Protein AF-A0A4Y7IAQ0-F1 (afdb_monomer_lite)

Structure (mmCIF, N/CA/C/O backbone):
data_AF-A0A4Y7IAQ0-F1
#
_entry.id   AF-A0A4Y7IAQ0-F1
#
loop_
_atom_site.group_PDB
_atom_site.id
_atom_site.type_symbol
_atom_site.label_atom_id
_atom_site.label_alt_id
_atom_site.label_comp_id
_atom_site.label_asym_id
_atom_site.label_entity_id
_atom_site.label_seq_id
_atom_site.pdbx_PDB_ins_code
_atom_site.Cartn_x
_atom_site.Cartn_y
_atom_site.Cartn_z
_atom_site.occupancy
_atom_site.B_iso_or_equiv
_atom_site.auth_seq_id
_atom_site.auth_comp_id
_atom_site.auth_asym_id
_atom_site.auth_a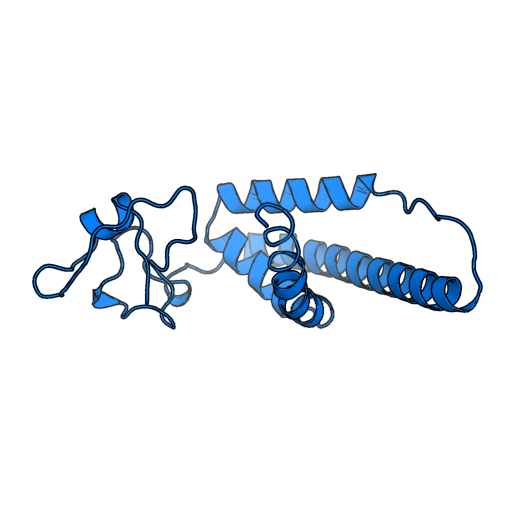tom_id
_atom_site.pdbx_PDB_model_num
ATOM 1 N N . MET A 1 1 ? -1.839 17.020 10.193 1.00 63.38 1 MET A N 1
ATOM 2 C CA . MET A 1 1 ? -2.757 16.416 11.183 1.00 63.38 1 MET A CA 1
ATOM 3 C C . MET A 1 1 ? -3.257 15.112 10.597 1.00 63.38 1 MET A C 1
ATOM 5 O O . MET A 1 1 ? -3.566 15.136 9.411 1.00 63.38 1 MET A O 1
ATOM 9 N N . PRO A 1 2 ? -3.317 14.028 11.380 1.00 79.81 2 PRO A N 1
ATOM 10 C CA . PRO A 1 2 ? -3.818 12.746 10.903 1.00 79.81 2 PRO A CA 1
ATOM 11 C C . PRO A 1 2 ? -5.306 12.838 10.540 1.00 79.81 2 PRO A C 1
ATOM 13 O O . PRO A 1 2 ? -6.080 13.456 11.275 1.00 79.81 2 PRO A O 1
ATOM 16 N N . ASN A 1 3 ? -5.702 12.248 9.418 1.00 89.31 3 ASN A N 1
ATOM 17 C CA . ASN A 1 3 ? -7.052 12.261 8.877 1.00 89.31 3 ASN A CA 1
ATOM 18 C C . ASN A 1 3 ? -7.635 10.844 8.838 1.00 89.31 3 ASN A C 1
ATOM 20 O O . ASN A 1 3 ? -7.032 9.915 8.308 1.00 89.31 3 ASN A O 1
ATOM 24 N N . LEU A 1 4 ? -8.848 10.674 9.358 1.00 90.44 4 LEU A N 1
ATOM 25 C CA . LEU A 1 4 ? -9.562 9.401 9.349 1.00 90.44 4 LEU A CA 1
ATOM 26 C C . LEU A 1 4 ? -10.827 9.536 8.507 1.00 90.44 4 LEU A C 1
ATOM 28 O O . LEU A 1 4 ? -11.619 10.456 8.704 1.00 90.44 4 LEU A O 1
ATOM 32 N N . CYS A 1 5 ? -11.073 8.582 7.605 1.00 92.31 5 CYS A N 1
ATOM 33 C CA . CYS A 1 5 ? -12.369 8.517 6.937 1.00 92.31 5 CYS A CA 1
ATOM 34 C C . CYS A 1 5 ? -13.476 8.202 7.956 1.00 92.31 5 CYS A C 1
ATOM 36 O O . CYS A 1 5 ? -13.226 7.574 8.991 1.00 92.31 5 CYS A O 1
ATOM 38 N N . VAL A 1 6 ? -14.718 8.580 7.639 1.00 91.19 6 VAL A N 1
ATOM 39 C CA . VAL A 1 6 ? -15.880 8.394 8.529 1.00 91.19 6 VAL A CA 1
ATOM 40 C C . VAL A 1 6 ? -15.985 6.952 9.031 1.00 91.19 6 VAL A C 1
ATOM 42 O O . VAL A 1 6 ? -16.187 6.714 10.220 1.00 91.19 6 VAL A O 1
ATOM 45 N N . THR A 1 7 ? -15.775 5.978 8.143 1.00 91.69 7 THR A N 1
ATOM 46 C CA . THR A 1 7 ? -15.826 4.556 8.494 1.00 91.69 7 THR A CA 1
ATOM 47 C C . THR A 1 7 ? -14.730 4.154 9.480 1.00 91.69 7 THR A C 1
ATOM 49 O O . THR A 1 7 ? -14.985 3.329 10.353 1.00 91.69 7 THR A O 1
ATOM 52 N N . CYS A 1 8 ? -13.520 4.708 9.373 1.00 93.12 8 CYS A N 1
ATOM 53 C CA . CYS A 1 8 ? -12.433 4.394 10.302 1.00 93.12 8 CYS A CA 1
ATOM 54 C C . CYS A 1 8 ? -12.656 5.050 11.662 1.00 93.12 8 CYS A C 1
ATOM 56 O O . CYS A 1 8 ? -12.528 4.370 12.674 1.00 93.12 8 CYS A O 1
ATOM 58 N N . PHE A 1 9 ? -13.077 6.317 11.682 1.00 92.12 9 PHE A N 1
ATOM 59 C CA . PHE A 1 9 ? -13.399 7.027 12.919 1.00 92.12 9 PHE A CA 1
ATOM 60 C C . PHE A 1 9 ? -14.519 6.326 13.708 1.00 92.12 9 PHE A C 1
ATOM 62 O O . PHE A 1 9 ? -14.408 6.115 14.908 1.00 92.12 9 PHE A O 1
ATOM 69 N N . GLN A 1 10 ? -15.586 5.879 13.041 1.00 91.12 10 GLN A N 1
ATOM 70 C CA . GLN A 1 10 ? -16.695 5.186 13.715 1.00 91.12 10 GLN A CA 1
ATOM 71 C C . GLN A 1 10 ? -16.319 3.805 14.270 1.00 91.12 10 GLN A C 1
ATOM 73 O O . GLN A 1 10 ? -16.924 3.349 15.238 1.00 91.12 10 GLN A O 1
ATOM 78 N N . ASN A 1 11 ? -15.349 3.128 13.651 1.00 91.88 11 ASN A N 1
ATOM 79 C CA . ASN A 1 11 ? -14.929 1.775 14.028 1.00 91.88 11 ASN A CA 1
ATOM 80 C C . ASN A 1 11 ? -13.645 1.748 14.882 1.00 91.88 11 ASN A C 1
ATOM 8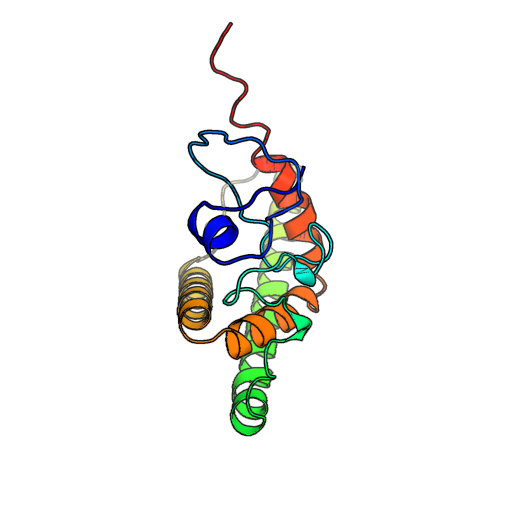2 O O . ASN A 1 11 ? -13.145 0.659 15.179 1.00 91.88 11 ASN A O 1
ATOM 86 N N . GLY A 1 12 ? -13.090 2.913 15.224 1.00 88.44 12 GLY A N 1
ATOM 87 C CA . GLY A 1 12 ? -11.923 3.088 16.089 1.00 88.44 12 GLY A CA 1
ATOM 88 C C . GLY A 1 12 ? -12.297 3.598 17.480 1.00 88.44 12 GLY A C 1
ATOM 89 O O . GLY A 1 12 ? -13.447 3.948 17.753 1.00 88.44 12 GLY A O 1
ATOM 90 N N . ASN A 1 13 ? -11.321 3.626 18.389 1.00 87.12 13 ASN A N 1
ATOM 91 C CA . ASN A 1 13 ? -11.511 4.199 19.720 1.00 87.12 13 ASN A CA 1
ATOM 92 C C . ASN A 1 13 ? -10.998 5.644 19.773 1.00 87.12 13 ASN A C 1
ATOM 94 O O . ASN A 1 13 ? -9.790 5.877 19.766 1.00 87.12 13 ASN A O 1
ATOM 98 N N . HIS A 1 14 ? -11.927 6.601 19.864 1.00 86.88 14 HIS A N 1
ATOM 99 C CA . HIS A 1 14 ? -11.624 8.039 19.888 1.00 86.88 14 HIS A CA 1
ATOM 100 C C . HIS A 1 14 ? -12.442 8.815 20.935 1.00 86.88 14 HIS A C 1
ATOM 102 O O . HIS A 1 14 ? -12.643 10.016 20.788 1.00 86.88 14 HIS A O 1
ATOM 108 N N . LYS A 1 15 ? -12.963 8.142 21.974 1.00 81.81 15 LYS A N 1
ATOM 109 C CA . LYS A 1 15 ? -13.939 8.733 22.914 1.00 81.81 15 LYS A CA 1
ATOM 110 C C . LYS A 1 15 ? -13.417 9.919 23.734 1.00 81.81 15 LYS A C 1
ATOM 112 O O . LYS A 1 15 ? -14.229 10.719 24.178 1.00 81.81 15 LYS A O 1
ATOM 117 N N . ASP A 1 16 ? -12.101 10.054 23.858 1.00 84.00 16 ASP A N 1
ATOM 118 C CA . ASP A 1 16 ? -11.450 11.069 24.696 1.00 84.00 16 ASP A CA 1
ATOM 119 C C . ASP A 1 16 ? -10.436 11.915 23.906 1.00 84.00 16 ASP A C 1
ATOM 121 O O . ASP A 1 16 ? -9.445 12.399 24.450 1.00 84.00 16 ASP A O 1
ATOM 125 N N . HIS A 1 17 ? -10.627 12.019 22.588 1.00 86.06 17 HIS A N 1
ATOM 126 C CA . HIS A 1 17 ? -9.737 12.755 21.693 1.00 86.06 17 HIS A CA 1
ATOM 127 C C . HIS A 1 17 ? -10.468 13.966 21.113 1.00 86.06 17 HIS A C 1
ATOM 129 O O . HIS A 1 17 ? -11.617 13.848 20.688 1.00 86.06 17 HIS A O 1
ATOM 135 N N . ASP A 1 18 ? -9.787 15.108 21.030 1.00 90.06 18 ASP A N 1
ATOM 136 C CA . ASP A 1 18 ? -10.296 16.266 20.298 1.00 90.06 18 ASP A CA 1
ATOM 137 C C . ASP A 1 18 ? -10.265 15.987 18.792 1.00 90.06 18 ASP A C 1
ATOM 139 O O . ASP A 1 18 ? -9.237 15.582 18.239 1.00 90.06 18 ASP A O 1
ATOM 143 N N . TYR A 1 19 ? -11.391 16.211 18.117 1.00 90.19 19 TYR A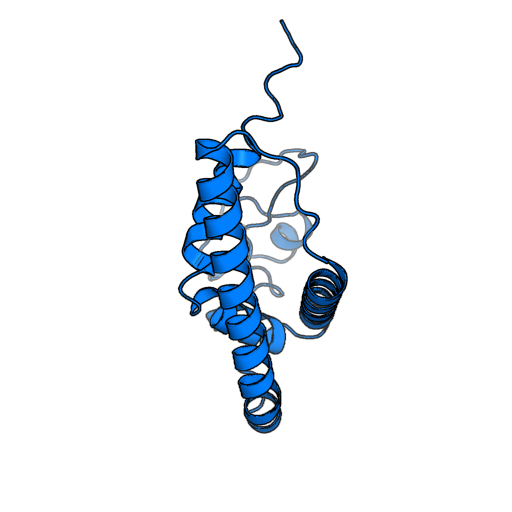 N 1
ATOM 144 C CA . TYR A 1 19 ? -11.510 16.033 16.673 1.00 90.19 19 TYR A CA 1
ATOM 145 C C . TYR A 1 19 ? -12.295 17.176 16.034 1.00 90.19 19 TYR A C 1
ATOM 147 O O . TYR A 1 19 ? -13.164 17.796 16.647 1.00 90.19 19 TYR A O 1
ATOM 155 N N . SER A 1 20 ? -12.003 17.428 14.763 1.00 90.31 20 SER A N 1
ATOM 156 C CA . SER A 1 20 ? -12.779 18.311 13.901 1.00 90.31 20 SER A CA 1
ATOM 157 C C . SER A 1 20 ? -13.290 17.526 12.698 1.00 90.31 20 SER A C 1
ATOM 159 O O . SER A 1 20 ? -12.632 16.619 12.190 1.00 90.31 20 SER A O 1
ATOM 161 N N . LEU A 1 21 ? -14.499 17.860 12.252 1.00 89.69 21 LEU A N 1
ATOM 162 C CA . LEU A 1 21 ? -15.087 17.299 11.041 1.00 89.69 21 LEU A CA 1
ATOM 163 C C . LEU A 1 21 ? -14.822 18.258 9.885 1.00 89.69 21 LEU A C 1
ATOM 165 O O . LEU A 1 21 ? -15.179 19.433 9.957 1.00 89.69 21 LEU A O 1
ATOM 169 N N . MET A 1 22 ? -14.219 17.747 8.816 1.00 87.56 22 MET A N 1
ATOM 170 C CA . MET A 1 22 ? -13.992 18.495 7.584 1.00 87.56 22 MET A CA 1
ATOM 171 C C . MET A 1 22 ? -14.589 17.740 6.404 1.00 87.56 22 MET A C 1
ATOM 173 O O . MET A 1 22 ? -14.434 16.525 6.287 1.00 87.56 22 MET A O 1
ATOM 177 N N . TYR A 1 23 ? -15.249 18.471 5.512 1.00 89.19 23 TYR A N 1
ATOM 178 C CA . TYR A 1 23 ? -15.682 17.932 4.230 1.00 89.19 23 TYR A CA 1
ATOM 179 C C . TYR A 1 23 ? -14.532 18.066 3.238 1.00 89.19 23 TYR A C 1
ATOM 181 O O . TYR A 1 23 ? -14.116 19.177 2.917 1.00 89.19 23 TYR A O 1
ATOM 189 N N . THR A 1 24 ? -14.017 16.936 2.761 1.00 83.62 24 THR A N 1
ATOM 190 C CA . THR A 1 24 ? -12.980 16.899 1.726 1.00 83.62 24 THR A CA 1
ATOM 191 C C . THR A 1 24 ? -13.551 16.239 0.472 1.00 83.62 24 THR A C 1
ATOM 193 O O . THR A 1 24 ? -14.356 15.312 0.556 1.00 83.62 24 THR A O 1
ATOM 196 N N . GLY A 1 25 ? -13.149 16.720 -0.708 1.00 83.44 25 GLY A N 1
ATOM 197 C CA . GLY A 1 25 ? -13.474 16.073 -1.988 1.00 83.44 25 GLY A CA 1
ATOM 198 C C . GLY A 1 25 ? -12.597 14.851 -2.296 1.00 83.44 25 GLY A C 1
ATOM 199 O O . GLY A 1 25 ? -12.754 14.234 -3.344 1.00 83.44 25 GLY A O 1
ATOM 200 N N . GLY A 1 26 ? -11.656 14.523 -1.406 1.00 79.94 26 GLY A N 1
ATOM 201 C CA . GLY A 1 26 ? -10.659 13.469 -1.572 1.00 79.94 26 GLY A CA 1
ATOM 202 C C . GLY A 1 26 ? -9.581 13.528 -0.485 1.00 79.94 26 GLY A C 1
ATOM 203 O O . GLY A 1 26 ? -9.493 14.503 0.265 1.00 79.94 26 GLY A O 1
ATOM 204 N N . GLY A 1 27 ? -8.783 12.467 -0.371 1.00 81.94 27 GLY A N 1
ATOM 205 C CA . GLY A 1 27 ? -7.694 12.355 0.601 1.00 81.94 27 GLY A CA 1
ATOM 206 C C . GLY A 1 27 ? -7.335 10.903 0.910 1.00 81.94 27 GLY A C 1
ATOM 207 O O . GLY A 1 27 ? -8.005 9.978 0.448 1.00 81.94 27 GLY A O 1
ATOM 208 N N . PHE A 1 28 ? -6.285 10.714 1.705 1.00 85.19 28 PHE A N 1
ATOM 209 C CA . PHE A 1 28 ? -5.917 9.419 2.271 1.00 85.19 28 PHE A CA 1
ATOM 210 C C . PHE A 1 28 ? -6.400 9.312 3.720 1.00 85.19 28 PHE A C 1
ATOM 212 O O . PHE A 1 28 ? -6.614 10.316 4.402 1.00 85.19 28 PHE A O 1
ATOM 219 N N . CYS A 1 29 ? -6.638 8.077 4.152 1.00 89.94 29 CYS A N 1
ATOM 220 C CA . CYS A 1 29 ? -6.992 7.756 5.526 1.00 89.94 29 CYS A CA 1
ATOM 221 C C . CYS A 1 29 ? -5.740 7.238 6.233 1.00 89.94 29 CYS A C 1
ATOM 223 O O . CYS A 1 29 ? -5.151 6.266 5.772 1.00 89.94 29 CYS A O 1
ATOM 225 N N . ASP A 1 30 ? -5.399 7.833 7.370 1.00 91.12 30 ASP A N 1
ATOM 226 C CA . ASP A 1 30 ? -4.229 7.484 8.187 1.00 91.12 30 ASP A CA 1
ATOM 227 C C . ASP A 1 30 ? -4.469 6.288 9.118 1.00 91.12 30 ASP A C 1
ATOM 229 O O . ASP A 1 30 ? -3.632 5.925 9.943 1.00 91.12 30 ASP A O 1
ATOM 233 N N . CYS A 1 31 ? -5.645 5.663 9.037 1.00 90.50 31 CYS A N 1
ATOM 234 C CA . CYS A 1 31 ? -5.968 4.530 9.891 1.00 90.50 31 CYS A CA 1
ATOM 235 C C . CYS A 1 31 ? -5.065 3.335 9.559 1.00 90.50 31 CYS A C 1
ATOM 237 O O . CYS A 1 31 ? -5.116 2.820 8.445 1.00 90.50 31 CYS A O 1
ATOM 239 N N . GLY A 1 32 ? -4.291 2.865 10.537 1.00 87.50 32 GLY A N 1
ATOM 240 C CA . GLY A 1 32 ? -3.333 1.772 10.357 1.00 87.50 32 GLY A CA 1
ATOM 241 C C . GLY A 1 32 ? -1.900 2.232 10.073 1.00 87.50 32 GLY A C 1
ATOM 242 O O . GLY A 1 32 ? -1.001 1.395 10.082 1.00 87.50 32 GLY A O 1
ATOM 243 N N . ASP A 1 33 ? -1.661 3.529 9.871 1.00 87.69 33 ASP A N 1
ATOM 244 C CA . ASP A 1 33 ? -0.311 4.087 9.798 1.00 87.69 33 ASP A CA 1
ATOM 245 C C . ASP A 1 33 ? 0.159 4.496 11.200 1.00 87.69 33 ASP A C 1
ATOM 247 O O . ASP A 1 33 ? -0.339 5.453 11.796 1.00 87.69 33 ASP A O 1
ATOM 251 N N . GLU A 1 34 ? 1.125 3.757 11.744 1.00 88.31 34 GLU A N 1
ATOM 252 C CA . GLU A 1 34 ? 1.670 4.012 13.080 1.00 88.31 34 GLU A CA 1
ATOM 253 C C . GLU A 1 34 ? 2.542 5.270 13.166 1.00 88.31 34 GLU A C 1
ATOM 255 O O . GLU A 1 34 ? 2.757 5.800 14.259 1.00 88.31 34 GLU A O 1
ATOM 260 N N . THR A 1 35 ? 3.009 5.782 12.023 1.00 86.44 35 THR A N 1
ATOM 261 C CA . THR A 1 35 ? 3.743 7.049 11.947 1.00 86.44 35 THR A CA 1
ATOM 262 C C . THR A 1 35 ? 2.804 8.250 12.067 1.00 86.44 35 THR A C 1
ATOM 264 O O . THR A 1 35 ? 3.209 9.306 12.557 1.00 86.44 35 THR A O 1
ATOM 267 N N . ALA A 1 36 ? 1.532 8.073 11.694 1.00 85.69 36 ALA A N 1
ATOM 268 C CA . ALA A 1 36 ? 0.491 9.088 11.787 1.00 85.69 36 ALA A CA 1
ATOM 269 C C . ALA A 1 36 ? -0.373 8.946 13.054 1.00 85.69 36 ALA A C 1
ATOM 271 O O . ALA A 1 36 ? -0.775 9.957 13.638 1.00 85.69 36 ALA A O 1
ATOM 272 N N . TRP A 1 37 ? -0.668 7.719 13.507 1.00 83.00 37 TRP A N 1
ATOM 273 C CA . TRP A 1 37 ? -1.610 7.461 14.602 1.00 83.00 37 TRP A CA 1
ATOM 274 C C . TRP A 1 37 ? -1.180 6.311 15.519 1.00 83.00 37 TRP A C 1
ATOM 276 O O . TRP A 1 37 ? -0.637 5.303 15.088 1.00 83.00 37 TRP A O 1
ATOM 286 N N . LYS A 1 38 ? -1.476 6.413 16.820 1.00 86.06 38 LYS A N 1
ATOM 287 C CA . LYS A 1 38 ? -1.193 5.321 17.766 1.00 86.06 38 LYS A CA 1
ATOM 288 C C . LYS A 1 38 ? -2.090 4.112 17.479 1.00 86.06 38 LYS A C 1
ATOM 290 O O . LYS A 1 38 ? -3.288 4.273 17.242 1.00 86.06 38 LYS A O 1
ATOM 295 N N . GLN A 1 39 ? -1.543 2.902 17.631 1.00 86.88 39 GLN A N 1
ATOM 296 C CA . GLN A 1 39 ? -2.260 1.642 17.374 1.00 86.88 39 GLN A CA 1
ATOM 297 C C . GLN A 1 39 ? -3.580 1.502 18.157 1.00 86.88 39 GLN A C 1
ATOM 299 O O . GLN A 1 39 ? -4.534 0.904 17.670 1.00 86.88 39 GLN A O 1
ATOM 304 N N . ASN A 1 40 ? -3.680 2.084 19.358 1.00 86.19 40 ASN A N 1
ATOM 305 C CA . ASN A 1 40 ? -4.905 2.046 20.168 1.00 86.19 40 ASN A CA 1
ATOM 306 C C . ASN A 1 40 ? -6.089 2.818 19.555 1.00 86.19 40 ASN A C 1
ATOM 308 O O . ASN A 1 40 ? -7.230 2.590 19.952 1.00 86.19 40 ASN A O 1
ATOM 312 N N . GLY A 1 41 ? -5.823 3.726 18.616 1.00 87.56 41 GLY A N 1
ATOM 313 C CA . GLY A 1 41 ? -6.833 4.476 17.884 1.00 87.56 41 GLY A CA 1
ATOM 314 C C . GLY A 1 41 ? -7.096 3.926 16.483 1.00 87.56 41 GLY A C 1
ATOM 315 O O . GLY A 1 41 ? -7.845 4.535 15.728 1.00 87.56 41 GLY A O 1
ATOM 316 N N . PHE A 1 42 ? -6.489 2.804 16.104 1.00 91.56 42 PHE A N 1
ATOM 317 C CA . PHE A 1 42 ? -6.822 2.129 14.857 1.00 91.56 42 PHE A CA 1
ATOM 318 C C . PHE A 1 42 ? -8.233 1.538 14.906 1.00 91.56 42 PHE A C 1
ATOM 320 O O . PHE A 1 42 ? -8.733 1.135 15.959 1.00 91.56 42 PHE A O 1
ATOM 327 N N . CYS A 1 43 ? -8.884 1.461 13.747 1.00 91.62 43 CYS A N 1
ATOM 328 C CA . CYS A 1 43 ? -10.150 0.753 13.640 1.00 91.62 43 CYS A CA 1
ATOM 329 C C . CYS A 1 43 ? -9.924 -0.762 13.630 1.00 91.62 43 CYS A C 1
ATOM 331 O O . CYS A 1 43 ? -8.839 -1.255 13.322 1.00 91.62 43 CYS A O 1
ATOM 333 N N . SER A 1 44 ? -10.983 -1.522 13.895 1.00 87.88 44 SER A N 1
ATOM 334 C CA . SER A 1 44 ? -10.927 -2.991 13.914 1.00 87.88 44 SER A CA 1
ATOM 335 C C . SER A 1 44 ? -10.436 -3.634 12.608 1.00 87.88 44 SER A C 1
ATOM 337 O O . SER A 1 44 ? -9.953 -4.767 12.649 1.00 87.88 44 SER A O 1
ATOM 339 N N . LYS A 1 45 ? -10.543 -2.924 11.475 1.00 85.62 45 LYS A N 1
ATOM 340 C CA . LYS A 1 45 ? -10.130 -3.391 10.142 1.00 85.62 45 LYS A CA 1
ATOM 341 C C . LYS A 1 45 ? -8.702 -3.007 9.755 1.00 85.62 45 LYS A C 1
ATOM 343 O O . LYS A 1 45 ? -8.110 -3.710 8.956 1.00 85.62 45 LYS A O 1
ATOM 348 N N . HIS A 1 46 ? -8.141 -1.938 10.317 1.00 87.75 46 HIS A N 1
ATOM 349 C CA . HIS A 1 46 ? -6.824 -1.426 9.924 1.00 87.75 46 HIS A CA 1
ATOM 350 C C . HIS A 1 46 ? -5.872 -1.450 11.113 1.00 87.75 46 HIS A C 1
ATOM 352 O O . HIS A 1 46 ? -5.549 -0.415 11.681 1.00 87.75 46 HIS A O 1
ATOM 358 N N . LYS A 1 47 ? -5.430 -2.644 11.513 1.00 84.50 47 LYS A N 1
ATOM 359 C CA . LYS A 1 47 ? -4.608 -2.842 12.722 1.00 84.50 47 LYS A CA 1
ATOM 360 C C . LYS A 1 47 ? -3.115 -2.539 12.533 1.00 84.50 47 LYS A C 1
ATOM 362 O O . LYS A 1 47 ? -2.327 -2.783 13.441 1.00 84.50 47 LYS A O 1
ATOM 367 N N . GLY A 1 48 ? -2.752 -1.998 11.375 1.00 84.62 48 GLY A N 1
ATOM 368 C CA . GLY A 1 48 ? -1.380 -1.709 10.982 1.00 84.62 48 GLY A CA 1
ATOM 369 C C . GLY A 1 48 ? -0.695 -2.863 10.258 1.00 84.62 48 GLY A C 1
ATOM 370 O O . GLY A 1 48 ? -1.078 -4.028 10.386 1.00 84.62 48 GLY A O 1
ATOM 371 N N . ALA A 1 49 ? 0.325 -2.512 9.472 1.00 78.12 49 ALA A N 1
ATOM 372 C CA . ALA A 1 49 ? 1.030 -3.445 8.595 1.00 78.12 49 ALA A CA 1
ATOM 373 C C . ALA A 1 49 ? 1.739 -4.577 9.360 1.00 78.12 49 ALA A C 1
ATOM 375 O O . ALA A 1 49 ? 1.876 -5.677 8.828 1.00 78.12 49 ALA A O 1
ATOM 376 N N . GLU A 1 50 ? 2.133 -4.339 10.615 1.00 77.00 50 GLU A N 1
ATOM 377 C CA . GLU A 1 50 ? 2.774 -5.349 11.466 1.00 77.00 50 GLU A CA 1
ATOM 378 C C . GLU A 1 50 ? 1.844 -6.507 11.852 1.00 77.00 50 GLU A C 1
ATOM 380 O O . GLU A 1 50 ? 2.312 -7.597 12.172 1.00 77.00 50 GLU A O 1
ATOM 385 N N . GLN A 1 51 ? 0.523 -6.301 11.807 1.00 80.38 51 GLN A N 1
ATOM 386 C CA . GLN A 1 51 ? -0.451 -7.348 12.133 1.00 80.38 51 GLN A CA 1
ATOM 387 C C . GLN A 1 51 ? -0.877 -8.184 10.922 1.00 80.38 51 GLN A C 1
ATOM 389 O O . GLN A 1 51 ? -1.639 -9.145 11.075 1.00 80.38 51 GLN A O 1
ATOM 394 N N . ILE A 1 52 ? -0.393 -7.843 9.725 1.00 84.19 52 ILE A N 1
ATOM 395 C CA . ILE A 1 52 ? -0.666 -8.612 8.514 1.00 84.19 52 ILE A CA 1
ATOM 396 C C . ILE A 1 52 ? 0.084 -9.939 8.611 1.00 84.19 52 ILE A C 1
ATOM 398 O O . ILE A 1 52 ? 1.313 -9.982 8.678 1.00 84.19 52 ILE A O 1
ATOM 402 N N . GLN A 1 53 ? -0.669 -11.039 8.582 1.00 87.12 53 GLN A N 1
ATOM 403 C CA . GLN A 1 53 ? -0.081 -12.374 8.562 1.00 87.12 53 GLN A CA 1
ATOM 404 C C . GLN A 1 53 ? 0.793 -12.542 7.311 1.00 87.12 53 GLN A C 1
ATOM 406 O O . GLN A 1 53 ? 0.400 -12.098 6.226 1.00 87.12 53 GLN A O 1
ATOM 411 N N . PRO A 1 54 ? 1.970 -13.180 7.423 1.00 88.50 54 PRO A N 1
ATOM 412 C CA . PRO A 1 54 ? 2.802 -13.439 6.261 1.00 88.50 54 PRO A CA 1
ATOM 413 C C . PRO A 1 54 ? 2.053 -14.309 5.246 1.00 88.50 54 PRO A C 1
ATOM 415 O O . PRO A 1 54 ? 1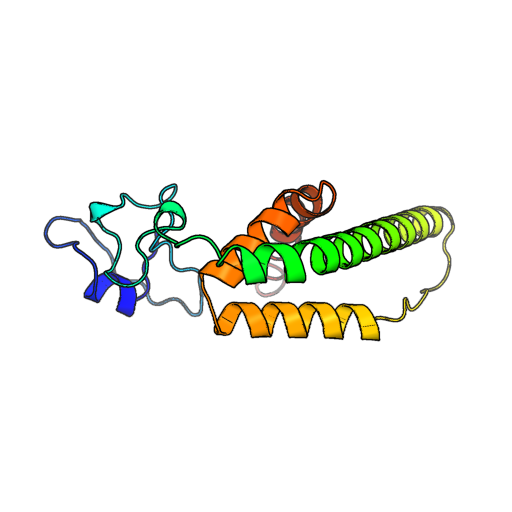.193 -15.121 5.594 1.00 88.50 54 PRO A O 1
ATOM 418 N N . LEU A 1 55 ? 2.386 -14.126 3.967 1.00 90.19 55 LEU A N 1
ATOM 419 C CA . LEU A 1 55 ? 1.871 -14.982 2.905 1.00 90.19 55 LEU A CA 1
ATOM 420 C C . LEU A 1 55 ? 2.306 -16.437 3.180 1.00 90.19 55 LEU A C 1
ATOM 422 O O . LEU A 1 55 ? 3.473 -16.634 3.531 1.00 90.19 55 LEU A O 1
ATOM 426 N N . PRO A 1 56 ? 1.419 -17.444 3.032 1.00 93.69 56 PRO A N 1
ATOM 427 C CA . PRO A 1 56 ? 1.781 -18.843 3.242 1.00 93.69 56 PRO A CA 1
ATOM 428 C C . PRO A 1 56 ? 3.026 -19.230 2.447 1.00 93.69 56 PRO A C 1
ATOM 430 O O . PRO A 1 56 ? 3.149 -18.867 1.276 1.00 93.69 56 PRO A O 1
ATOM 433 N N . GLU A 1 57 ? 3.931 -19.977 3.077 1.00 93.44 57 GLU A N 1
ATOM 434 C CA . GLU A 1 57 ? 5.271 -20.224 2.535 1.00 93.44 57 GLU A CA 1
ATOM 435 C C . GLU A 1 57 ? 5.243 -20.918 1.169 1.00 93.44 57 GLU A C 1
ATOM 437 O O . GLU A 1 57 ? 5.957 -20.513 0.261 1.00 93.44 57 GLU A O 1
ATOM 442 N N . GLU A 1 58 ? 4.328 -21.865 0.965 1.00 93.38 58 GLU A N 1
ATOM 443 C CA . GLU A 1 58 ? 4.116 -22.529 -0.328 1.00 93.38 58 GLU A CA 1
ATOM 444 C C . GLU A 1 58 ? 3.818 -21.534 -1.468 1.00 93.38 58 GLU A C 1
ATOM 446 O O . GLU A 1 58 ? 4.377 -21.622 -2.568 1.00 93.38 58 GLU A O 1
ATOM 451 N N . ILE A 1 59 ? 2.983 -20.529 -1.189 1.00 91.06 59 ILE A N 1
ATOM 452 C CA . ILE A 1 59 ? 2.631 -19.482 -2.152 1.00 91.06 59 ILE A CA 1
ATOM 453 C C . ILE A 1 59 ? 3.804 -18.511 -2.310 1.00 91.06 59 ILE A C 1
ATOM 455 O O . ILE A 1 59 ? 4.162 -18.160 -3.434 1.00 91.06 59 ILE A O 1
ATOM 459 N N . ALA A 1 60 ? 4.436 -18.102 -1.208 1.00 92.25 60 ALA A N 1
ATOM 460 C CA . ALA A 1 60 ? 5.568 -17.180 -1.220 1.00 92.25 60 ALA A CA 1
ATOM 461 C C . ALA A 1 60 ? 6.772 -17.741 -1.998 1.00 92.25 60 ALA A C 1
ATOM 463 O O . ALA A 1 60 ? 7.383 -17.011 -2.780 1.00 92.25 60 ALA A O 1
ATOM 464 N N . CYS A 1 61 ? 7.076 -19.033 -1.843 1.00 92.81 61 CYS A N 1
ATOM 465 C CA . CYS A 1 61 ? 8.132 -19.733 -2.575 1.00 92.81 61 CYS A CA 1
ATOM 466 C C . CYS A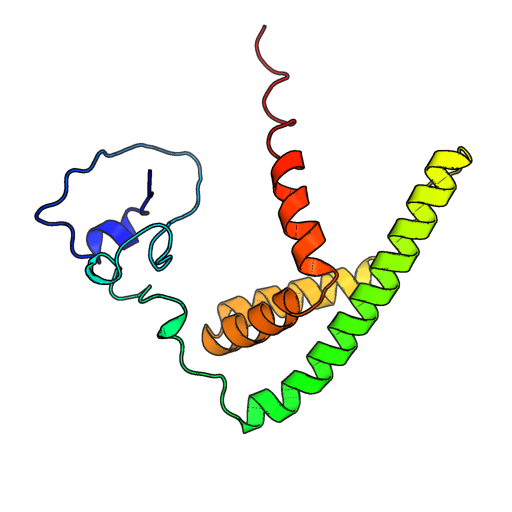 1 61 ? 7.849 -19.821 -4.078 1.00 92.81 61 CYS A C 1
ATOM 468 O O . CYS A 1 61 ? 8.784 -19.796 -4.873 1.00 92.81 61 CYS A O 1
ATOM 470 N N . THR A 1 62 ? 6.577 -19.903 -4.469 1.00 91.81 62 THR A N 1
ATOM 471 C CA . THR A 1 62 ? 6.177 -20.013 -5.878 1.00 91.81 62 THR A CA 1
ATOM 472 C C . THR A 1 62 ? 6.132 -18.644 -6.555 1.00 91.81 62 THR A C 1
ATOM 474 O O . THR A 1 62 ? 6.750 -18.424 -7.595 1.00 91.81 62 THR A O 1
ATOM 477 N N . VAL A 1 63 ? 5.408 -17.701 -5.952 1.00 89.50 63 VAL A N 1
ATOM 478 C CA . VAL A 1 63 ? 5.144 -16.375 -6.526 1.00 89.50 63 VAL A CA 1
ATOM 479 C C . VAL A 1 63 ? 6.359 -15.461 -6.390 1.00 89.50 63 VAL A C 1
ATOM 481 O O . VAL A 1 63 ? 6.581 -14.598 -7.234 1.00 89.50 63 VAL A O 1
ATOM 484 N N . GLY A 1 64 ? 7.174 -15.660 -5.355 1.00 91.00 64 GLY A N 1
ATOM 485 C CA . GLY A 1 64 ? 8.332 -14.825 -5.078 1.00 91.00 64 GLY A CA 1
ATOM 486 C C . GLY A 1 64 ? 9.313 -14.726 -6.251 1.00 91.00 64 GLY A C 1
ATOM 487 O O . GLY A 1 64 ? 9.433 -13.657 -6.845 1.00 91.00 64 GLY A O 1
ATOM 488 N N . PRO A 1 65 ? 9.982 -15.816 -6.651 1.00 92.88 65 PRO A N 1
ATOM 489 C CA . PRO A 1 65 ? 10.947 -15.777 -7.750 1.00 92.88 65 PRO A CA 1
ATOM 490 C C . PRO A 1 65 ? 10.372 -15.200 -9.054 1.00 92.88 65 PRO A C 1
ATOM 492 O O . PRO A 1 65 ? 11.078 -14.512 -9.788 1.00 92.88 65 PRO A O 1
ATOM 495 N N . MET A 1 66 ? 9.079 -15.424 -9.329 1.00 89.44 66 MET A N 1
ATOM 496 C CA . MET A 1 66 ? 8.396 -14.825 -10.481 1.00 89.44 66 MET A CA 1
ATOM 497 C C . MET A 1 66 ? 8.328 -13.297 -10.380 1.00 89.44 66 MET A C 1
ATOM 499 O O . MET A 1 66 ? 8.640 -12.605 -11.348 1.00 89.44 66 MET A O 1
ATOM 503 N N . LEU A 1 67 ? 7.955 -12.768 -9.212 1.00 88.56 67 LEU A N 1
ATOM 504 C CA . LEU A 1 67 ? 7.941 -11.327 -8.965 1.00 88.56 67 LEU A CA 1
ATOM 505 C C . LEU A 1 67 ? 9.348 -10.729 -9.052 1.00 88.56 67 LEU A C 1
ATOM 507 O O . LEU A 1 67 ? 9.488 -9.656 -9.624 1.00 88.56 67 LEU A O 1
ATOM 511 N N . ASP A 1 68 ? 10.382 -11.412 -8.555 1.00 88.94 68 ASP A N 1
ATOM 512 C CA . ASP A 1 68 ? 11.764 -10.908 -8.626 1.00 88.94 68 ASP A CA 1
ATOM 513 C C . ASP A 1 68 ? 12.236 -10.736 -10.073 1.00 88.94 68 ASP A C 1
ATOM 515 O O . ASP A 1 68 ? 12.814 -9.707 -10.421 1.00 88.94 68 ASP A O 1
ATOM 519 N N . VAL A 1 69 ? 11.934 -11.704 -10.945 1.00 88.75 69 VAL A N 1
ATOM 520 C CA . VAL A 1 69 ? 12.258 -11.614 -12.378 1.00 88.75 69 VAL A CA 1
ATOM 521 C C . VAL A 1 69 ? 11.473 -10.488 -13.055 1.00 88.75 69 VAL A C 1
ATOM 523 O O . VAL A 1 69 ? 12.045 -9.726 -13.834 1.00 88.75 69 VAL A O 1
ATOM 526 N N . LEU A 1 70 ? 10.176 -10.355 -12.756 1.00 85.38 70 LEU A N 1
ATOM 527 C CA . LEU A 1 70 ? 9.332 -9.298 -13.322 1.00 85.38 70 LEU A CA 1
ATOM 528 C C . LEU A 1 70 ? 9.791 -7.902 -12.888 1.00 85.38 70 LEU A C 1
ATOM 530 O O . LEU A 1 70 ? 9.898 -7.007 -13.728 1.00 85.38 70 LEU A O 1
ATOM 534 N N . LEU A 1 71 ? 10.082 -7.722 -11.598 1.00 83.94 71 LEU A N 1
ATOM 535 C CA . LEU A 1 71 ? 10.581 -6.462 -11.056 1.00 83.94 71 LEU A CA 1
ATOM 536 C C . LEU A 1 71 ? 11.964 -6.142 -11.625 1.00 83.94 71 LEU A C 1
ATOM 538 O O . LEU A 1 71 ? 12.166 -5.026 -12.087 1.00 83.94 71 LEU A O 1
ATOM 542 N N . GLY A 1 72 ? 12.872 -7.118 -11.705 1.00 84.44 72 GLY A N 1
ATOM 543 C CA . GLY A 1 72 ? 14.192 -6.925 -12.310 1.00 84.44 72 GLY A CA 1
ATOM 544 C C . GLY A 1 72 ? 14.122 -6.514 -13.785 1.00 84.44 72 GLY A C 1
ATOM 545 O O . GLY A 1 72 ? 14.795 -5.571 -14.199 1.00 84.44 72 GLY A O 1
ATOM 546 N N . TYR A 1 73 ? 13.251 -7.153 -14.573 1.00 84.00 73 TYR A N 1
ATOM 547 C CA . TYR A 1 73 ? 12.997 -6.747 -15.959 1.00 84.00 73 TYR A CA 1
ATOM 548 C C . TYR A 1 73 ? 12.445 -5.319 -16.039 1.00 84.00 73 TYR A C 1
ATOM 550 O O . TYR A 1 73 ? 12.832 -4.536 -16.910 1.00 84.00 73 TYR A O 1
ATOM 558 N N . TRP A 1 74 ? 11.539 -4.962 -15.128 1.00 79.06 74 TRP A N 1
ATOM 559 C CA . TRP A 1 74 ? 10.976 -3.621 -15.086 1.00 79.06 74 TRP A CA 1
ATOM 560 C C . TRP A 1 74 ? 12.028 -2.565 -14.740 1.00 79.06 74 TRP A C 1
ATOM 562 O O . TRP A 1 74 ? 12.084 -1.537 -15.415 1.00 79.06 74 TRP A O 1
ATOM 572 N N . GLU A 1 75 ? 12.899 -2.836 -13.766 1.00 79.38 75 GLU A N 1
ATOM 573 C CA . GLU A 1 75 ? 14.021 -1.964 -13.407 1.00 79.38 75 GLU A CA 1
ATOM 574 C C . GLU A 1 75 ? 14.985 -1.768 -14.582 1.00 79.38 75 GLU A C 1
ATOM 576 O O . GLU A 1 75 ? 15.322 -0.631 -14.918 1.00 79.38 75 GLU A O 1
ATOM 581 N N . GLU A 1 76 ? 15.368 -2.846 -15.271 1.00 83.06 76 GLU A N 1
ATOM 582 C CA . GLU A 1 76 ? 16.227 -2.778 -16.457 1.00 83.06 76 GLU A CA 1
ATOM 583 C C . GLU A 1 76 ? 15.602 -1.886 -17.542 1.00 83.06 76 GLU A C 1
ATOM 585 O O . GLU A 1 76 ? 16.243 -0.966 -18.062 1.00 83.06 76 GLU A O 1
ATOM 590 N N . LYS A 1 77 ? 14.322 -2.110 -17.865 1.00 80.31 77 LYS A N 1
ATOM 591 C CA . LYS A 1 77 ? 13.609 -1.311 -18.870 1.00 80.31 77 LYS A CA 1
ATOM 592 C C . LYS A 1 77 ? 13.442 0.142 -18.448 1.00 80.31 77 LYS A C 1
ATOM 594 O O . LYS A 1 77 ? 13.567 1.025 -19.300 1.00 80.31 77 LYS A O 1
ATOM 599 N N . PHE A 1 78 ? 13.195 0.400 -17.169 1.00 77.06 78 PHE A N 1
ATOM 600 C CA . PHE A 1 78 ? 13.083 1.750 -16.633 1.00 77.06 78 PHE A CA 1
ATOM 601 C C . PHE A 1 78 ? 14.403 2.517 -16.767 1.00 77.06 78 PHE A C 1
ATOM 603 O O . PHE A 1 78 ? 14.407 3.644 -17.266 1.00 77.06 78 PHE A O 1
ATOM 610 N N . LEU A 1 79 ? 15.533 1.896 -16.417 1.00 80.00 79 LEU A N 1
ATOM 611 C CA . LEU A 1 79 ? 16.859 2.501 -16.556 1.00 80.00 79 LEU A CA 1
ATOM 612 C C . LEU A 1 79 ? 17.206 2.794 -18.020 1.00 80.00 79 LEU A C 1
ATOM 614 O O . LEU A 1 79 ? 17.684 3.887 -18.330 1.00 80.00 79 LEU A O 1
ATOM 618 N N . ILE A 1 80 ? 16.908 1.867 -18.937 1.00 81.38 80 ILE A N 1
ATOM 619 C CA . ILE A 1 80 ? 17.105 2.076 -20.380 1.00 81.38 80 ILE A CA 1
ATOM 620 C C . ILE A 1 80 ? 16.257 3.253 -20.878 1.00 81.38 80 ILE A C 1
ATOM 622 O O . ILE A 1 80 ? 16.762 4.115 -21.601 1.00 81.38 80 ILE A O 1
ATOM 626 N N . ALA A 1 81 ? 14.982 3.322 -20.485 1.00 75.12 81 ALA A N 1
ATOM 627 C CA . ALA A 1 81 ? 14.086 4.407 -20.876 1.00 75.12 81 ALA A CA 1
ATOM 628 C C . ALA A 1 81 ? 14.549 5.764 -20.319 1.00 75.12 81 ALA A C 1
ATOM 630 O O . ALA A 1 81 ? 14.561 6.757 -21.050 1.00 75.12 81 ALA A O 1
ATOM 631 N N . GLN A 1 82 ? 14.990 5.805 -19.059 1.00 75.88 82 GLN A N 1
ATOM 632 C CA . GLN A 1 82 ? 15.513 7.012 -18.422 1.00 75.88 82 GLN A CA 1
ATOM 633 C C . GLN A 1 82 ? 16.807 7.494 -19.095 1.00 75.88 82 GLN A C 1
ATOM 635 O O . GLN A 1 82 ? 16.932 8.680 -19.407 1.00 75.88 82 GLN A O 1
ATOM 640 N N . ALA A 1 83 ? 17.745 6.587 -19.380 1.00 80.25 83 ALA A N 1
ATOM 641 C CA . ALA A 1 83 ? 18.981 6.906 -20.090 1.00 80.25 83 ALA A CA 1
ATOM 642 C C . ALA A 1 83 ? 18.701 7.417 -21.513 1.00 80.25 83 ALA A C 1
ATOM 644 O O . ALA A 1 83 ? 19.276 8.422 -21.940 1.00 80.25 83 ALA A O 1
ATOM 645 N N . ALA A 1 84 ? 17.767 6.781 -22.228 1.00 79.56 84 ALA A N 1
ATOM 646 C CA . ALA A 1 84 ? 17.329 7.227 -23.545 1.00 79.56 84 ALA A CA 1
ATOM 647 C C . ALA A 1 84 ? 16.706 8.631 -23.485 1.00 79.56 84 ALA A C 1
ATOM 649 O O . ALA A 1 84 ? 17.061 9.480 -24.301 1.00 79.56 84 ALA A O 1
ATOM 650 N N . TYR A 1 85 ? 15.844 8.909 -22.503 1.00 73.94 85 TYR A N 1
ATOM 651 C CA . TYR A 1 85 ? 15.240 10.228 -22.304 1.00 73.94 85 TYR A CA 1
ATOM 652 C C . TYR A 1 85 ? 16.293 11.312 -22.029 1.00 73.94 85 TYR A C 1
ATOM 654 O O . TYR A 1 85 ? 16.345 12.307 -22.747 1.00 73.94 85 TYR A O 1
ATOM 662 N N . LEU A 1 86 ? 17.200 11.093 -21.072 1.00 75.69 86 LEU A N 1
ATOM 663 C CA . LEU A 1 86 ? 18.272 12.044 -20.744 1.00 75.69 86 LEU A CA 1
ATOM 664 C C . LEU A 1 86 ? 19.198 12.306 -21.939 1.00 75.69 86 LEU A C 1
ATOM 666 O O . LEU A 1 86 ? 19.535 13.454 -22.233 1.00 75.69 86 LEU A O 1
ATOM 670 N N . SER A 1 87 ? 19.564 11.252 -22.675 1.00 73.31 87 SER A N 1
ATOM 671 C CA . SER A 1 87 ? 20.388 11.377 -23.881 1.00 73.31 87 SER A CA 1
ATOM 672 C C . SER A 1 87 ? 19.698 12.164 -25.003 1.00 73.31 87 SER A C 1
ATOM 674 O O . SER A 1 87 ? 20.379 12.797 -25.811 1.00 73.31 87 SER A O 1
ATOM 676 N N . LYS A 1 88 ? 18.358 12.162 -25.039 1.00 67.19 88 LYS A N 1
ATOM 677 C CA . LYS A 1 88 ? 17.538 12.897 -26.011 1.00 67.19 88 LYS A CA 1
ATOM 678 C C . LYS A 1 88 ? 17.297 14.345 -25.617 1.00 67.19 88 LYS A C 1
ATOM 680 O O . LYS A 1 88 ? 17.362 15.199 -26.496 1.00 67.19 88 LYS A O 1
ATOM 685 N N . THR A 1 89 ? 17.105 14.644 -24.332 1.00 60.06 89 THR A N 1
ATOM 686 C CA . THR A 1 89 ? 17.027 16.028 -23.827 1.00 60.06 89 THR A CA 1
ATOM 687 C C . THR A 1 89 ? 18.296 16.812 -24.166 1.00 60.06 89 THR A C 1
ATOM 689 O O . THR A 1 89 ? 18.232 17.996 -24.476 1.00 60.06 89 THR A O 1
ATOM 692 N N . LEU A 1 90 ? 19.446 16.132 -24.209 1.00 61.34 90 LEU A N 1
ATOM 693 C CA . LEU A 1 90 ? 20.724 16.712 -24.629 1.00 61.34 90 LEU A CA 1
ATOM 694 C C . LEU A 1 90 ? 20.904 16.820 -26.157 1.00 61.34 90 LEU A C 1
ATOM 696 O O . LEU A 1 90 ? 21.814 17.515 -26.601 1.00 61.34 90 LEU A O 1
ATOM 700 N N . LYS A 1 91 ? 20.086 16.133 -26.970 1.00 61.56 91 LYS A N 1
ATOM 701 C CA . LYS A 1 91 ? 20.265 16.035 -28.435 1.00 61.56 91 LYS A CA 1
ATOM 702 C C . LYS A 1 91 ? 19.063 16.478 -29.281 1.00 61.56 91 LYS A C 1
ATOM 704 O O . LYS A 1 91 ? 19.143 16.381 -30.500 1.00 61.56 91 LYS A O 1
ATOM 709 N N . GLY A 1 92 ? 17.980 16.977 -28.681 1.00 51.69 92 GLY A N 1
ATOM 710 C CA . GLY A 1 92 ? 16.853 17.581 -29.405 1.00 51.69 92 GLY A CA 1
ATOM 711 C C . GLY A 1 92 ? 16.150 16.642 -30.399 1.00 51.69 92 GLY A C 1
ATOM 712 O O . GLY A 1 92 ? 15.940 17.030 -31.544 1.00 51.69 92 GLY A O 1
ATOM 713 N N . GLY A 1 93 ? 15.813 15.409 -29.993 1.00 51.28 93 GLY A N 1
ATOM 714 C CA . GLY A 1 93 ? 15.249 14.382 -30.887 1.00 51.28 93 GLY A CA 1
ATOM 715 C C . GLY A 1 93 ? 13.941 13.723 -30.417 1.00 51.28 93 GLY A C 1
ATOM 716 O O . GLY A 1 93 ? 13.745 13.487 -29.227 1.00 51.28 93 GLY A O 1
ATOM 717 N N . GLU A 1 94 ? 13.098 13.389 -31.405 1.00 54.31 94 GLU A N 1
ATOM 718 C CA . GLU A 1 94 ? 11.730 12.826 -31.394 1.00 54.31 94 GLU A CA 1
ATOM 719 C C . GLU A 1 94 ? 11.373 11.728 -30.362 1.00 54.31 94 GLU A C 1
ATOM 721 O O . GLU A 1 94 ? 12.192 10.910 -29.921 1.00 54.31 94 GLU A O 1
ATOM 726 N N . HIS A 1 95 ? 10.071 11.683 -30.040 1.00 50.81 95 HIS A N 1
ATOM 727 C CA . HIS A 1 95 ? 9.390 10.754 -29.129 1.00 50.81 95 HIS A CA 1
ATOM 728 C C . HIS A 1 95 ? 9.620 9.278 -29.513 1.00 50.81 95 HIS A C 1
ATOM 730 O O . HIS A 1 95 ? 9.224 8.839 -30.588 1.00 50.81 95 HIS A O 1
ATOM 736 N N . VAL A 1 96 ? 10.197 8.472 -28.610 1.00 48.50 96 VAL A N 1
ATOM 737 C CA . VAL A 1 96 ? 10.167 7.000 -28.736 1.00 48.50 96 VAL A CA 1
ATOM 738 C C . VAL A 1 96 ? 9.000 6.487 -27.908 1.00 48.50 96 VAL A C 1
ATOM 740 O O . VAL A 1 96 ? 8.963 6.669 -26.694 1.00 48.50 96 VAL A O 1
ATOM 743 N N . LYS A 1 97 ? 8.038 5.861 -28.584 1.00 49.34 97 LYS A N 1
ATOM 744 C CA . LYS A 1 97 ? 6.943 5.119 -27.962 1.00 49.34 97 LYS A CA 1
ATOM 745 C C . LYS A 1 97 ? 7.525 3.808 -27.431 1.00 49.34 97 LYS A C 1
ATOM 747 O O . LYS A 1 97 ? 7.808 2.901 -28.206 1.00 49.34 97 LYS A O 1
ATOM 752 N N . VAL A 1 98 ? 7.766 3.734 -26.127 1.00 54.84 98 VAL A N 1
ATOM 753 C CA . VAL A 1 98 ? 8.084 2.462 -25.467 1.00 54.84 98 VAL A CA 1
ATOM 754 C C . VAL A 1 98 ? 6.787 1.654 -25.412 1.00 54.84 98 VAL A C 1
ATOM 756 O O . VAL A 1 98 ? 5.767 2.177 -24.964 1.00 54.84 98 VAL A O 1
ATOM 759 N N . GLU A 1 99 ? 6.792 0.419 -25.921 1.00 56.94 99 GLU A N 1
ATOM 760 C CA . GLU A 1 99 ? 5.610 -0.448 -25.886 1.00 56.94 99 GLU A CA 1
ATOM 761 C C . GLU A 1 99 ? 5.184 -0.710 -24.436 1.00 56.94 99 GLU A C 1
ATOM 763 O O . GLU A 1 99 ? 5.865 -1.380 -23.663 1.00 56.94 99 GLU A O 1
ATOM 768 N N . HIS A 1 100 ? 4.038 -0.135 -24.078 1.00 65.19 100 HIS A N 1
ATOM 769 C CA . HIS A 1 100 ? 3.516 -0.047 -22.715 1.00 65.19 100 HIS A CA 1
ATOM 770 C C . HIS A 1 100 ? 2.625 -1.243 -22.333 1.00 65.19 100 HIS A C 1
ATOM 772 O O . HIS A 1 100 ? 2.178 -1.346 -21.195 1.00 65.19 100 HIS A O 1
ATOM 778 N N . ASN A 1 101 ? 2.355 -2.158 -23.269 1.00 67.25 101 ASN A N 1
ATOM 779 C CA . ASN A 1 101 ? 1.306 -3.166 -23.102 1.00 67.25 101 ASN A CA 1
ATOM 780 C C . ASN A 1 101 ? 1.636 -4.172 -21.991 1.00 67.25 101 ASN A C 1
ATOM 782 O O . ASN A 1 101 ? 0.828 -4.360 -21.091 1.00 67.25 101 ASN A O 1
ATOM 786 N N . LEU A 1 102 ? 2.844 -4.750 -21.991 1.00 70.94 102 LEU A N 1
ATOM 787 C CA . LEU A 1 102 ? 3.240 -5.722 -20.964 1.00 70.94 102 LEU A CA 1
ATOM 788 C C . LEU A 1 102 ? 3.324 -5.087 -19.567 1.00 70.94 102 LEU A C 1
ATOM 790 O O . LEU A 1 102 ? 2.900 -5.694 -18.590 1.00 70.94 102 LEU A O 1
ATOM 794 N N . ILE A 1 103 ? 3.834 -3.855 -19.475 1.00 73.00 103 ILE A N 1
ATOM 795 C CA . ILE A 1 103 ? 3.955 -3.132 -18.201 1.00 73.00 103 ILE A CA 1
ATOM 796 C C . ILE A 1 103 ? 2.567 -2.807 -17.643 1.00 73.00 103 ILE A C 1
ATOM 798 O O . ILE A 1 103 ? 2.318 -3.068 -16.469 1.00 73.00 103 ILE A O 1
ATOM 802 N N . SER A 1 104 ? 1.651 -2.306 -18.483 1.00 78.00 104 SER A N 1
ATOM 803 C CA . SER A 1 104 ? 0.261 -2.042 -18.083 1.00 78.00 104 SER A CA 1
ATOM 804 C C . SER A 1 104 ? -0.401 -3.303 -17.540 1.00 78.00 104 SER A C 1
ATOM 806 O O . SER A 1 104 ? -0.940 -3.284 -16.440 1.00 78.00 104 SER A O 1
ATOM 808 N N . THR A 1 105 ? -0.268 -4.427 -18.251 1.00 81.12 105 THR A N 1
ATOM 809 C CA . THR A 1 105 ? -0.846 -5.706 -17.823 1.00 81.12 105 THR A CA 1
ATOM 810 C C . THR A 1 105 ? -0.268 -6.195 -16.494 1.00 81.12 105 THR A C 1
ATOM 812 O O . THR A 1 105 ? -1.017 -6.678 -15.649 1.00 81.12 105 THR A O 1
ATOM 815 N N . VAL A 1 106 ? 1.045 -6.057 -16.268 1.00 79.00 106 VAL A N 1
ATOM 816 C CA . VAL A 1 106 ? 1.666 -6.436 -14.987 1.00 79.00 106 VAL A CA 1
ATOM 817 C C . VAL A 1 106 ? 1.163 -5.541 -13.854 1.00 79.00 106 VAL A C 1
ATOM 819 O O . VAL A 1 106 ? 0.801 -6.056 -12.800 1.00 79.00 106 VAL A O 1
ATOM 822 N N . VAL A 1 107 ? 1.081 -4.224 -14.060 1.00 81.44 107 VAL A N 1
ATOM 823 C CA . VAL A 1 107 ? 0.5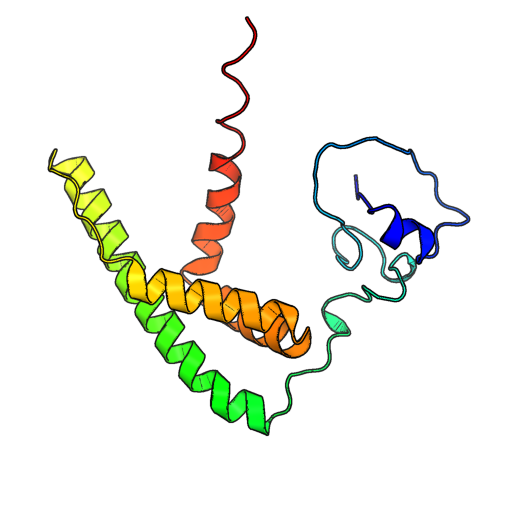55 -3.291 -13.050 1.00 81.44 107 VAL A CA 1
ATOM 824 C C . VAL A 1 107 ? -0.910 -3.593 -12.734 1.00 81.44 107 VAL A C 1
ATOM 826 O O . VAL A 1 107 ? -1.272 -3.667 -11.565 1.00 81.44 107 VAL A O 1
ATOM 829 N N . GLU A 1 108 ? -1.744 -3.827 -13.746 1.00 85.50 108 GLU A N 1
ATOM 830 C CA . GLU A 1 108 ? -3.152 -4.200 -13.573 1.00 85.50 108 GLU A CA 1
ATOM 831 C C . GLU A 1 108 ? -3.305 -5.514 -12.798 1.00 85.50 108 GLU A C 1
ATOM 833 O O . GLU A 1 108 ? -4.110 -5.590 -11.871 1.00 85.50 108 GLU A O 1
ATOM 838 N N . MET A 1 109 ? -2.493 -6.525 -13.117 1.00 84.00 109 MET A N 1
ATOM 839 C CA . MET A 1 109 ? -2.466 -7.794 -12.390 1.00 84.00 109 MET A CA 1
ATOM 840 C C . MET A 1 109 ? -2.077 -7.593 -10.917 1.00 84.00 109 MET A C 1
ATOM 842 O O . MET A 1 109 ? -2.739 -8.134 -10.031 1.00 84.00 109 MET A O 1
ATOM 846 N N . LEU A 1 110 ? -1.036 -6.799 -10.637 1.00 83.19 110 LEU A N 1
ATOM 847 C CA . LEU A 1 110 ? -0.622 -6.488 -9.266 1.00 83.19 110 LEU A CA 1
ATOM 848 C C . LEU A 1 110 ? -1.726 -5.734 -8.514 1.00 83.19 110 LEU A C 1
ATOM 850 O O . LEU A 1 110 ? -2.057 -6.112 -7.394 1.00 83.19 110 LEU A O 1
ATOM 854 N N . LEU A 1 111 ? -2.344 -4.726 -9.137 1.00 84.00 111 LEU A N 1
ATOM 855 C CA . LEU A 1 111 ? -3.470 -3.983 -8.562 1.00 84.00 111 LEU A CA 1
ATOM 856 C C . LEU A 1 111 ? -4.668 -4.886 -8.265 1.00 84.00 111 LEU A C 1
ATOM 858 O O . LEU A 1 111 ? -5.362 -4.671 -7.273 1.00 84.00 111 LEU A O 1
ATOM 862 N N . GLU A 1 112 ? -4.919 -5.889 -9.102 1.00 86.44 112 GLU A N 1
ATOM 863 C CA . GLU A 1 112 ? -5.969 -6.868 -8.856 1.00 86.44 112 GLU A CA 1
ATOM 864 C C . GLU A 1 112 ? -5.621 -7.759 -7.660 1.00 86.44 112 GLU A C 1
ATOM 866 O O . GLU A 1 112 ? -6.439 -7.904 -6.755 1.00 86.44 112 GLU A O 1
ATOM 871 N N . PHE A 1 113 ? -4.388 -8.268 -7.567 1.00 79.69 113 PHE A N 1
ATOM 872 C CA . PHE A 1 113 ? -3.925 -9.032 -6.402 1.00 79.69 113 PHE A CA 1
ATOM 873 C C . PHE A 1 113 ? -4.051 -8.259 -5.088 1.00 79.69 113 PHE A C 1
ATOM 875 O O . PHE A 1 113 ? -4.462 -8.837 -4.077 1.00 79.69 113 PHE A O 1
ATOM 882 N N . CYS A 1 114 ? -3.781 -6.953 -5.111 1.00 79.00 114 CYS A N 1
ATOM 883 C CA . CYS A 1 114 ? -3.929 -6.073 -3.954 1.00 79.00 114 CYS A CA 1
ATOM 884 C C . CYS A 1 114 ? -5.360 -6.032 -3.391 1.00 79.00 114 CYS A C 1
ATOM 886 O O . CYS A 1 114 ? -5.535 -5.703 -2.221 1.00 79.00 114 CYS A O 1
ATOM 888 N N . LYS A 1 115 ? -6.381 -6.380 -4.186 1.00 83.00 115 LYS A N 1
ATOM 889 C CA . LYS A 1 115 ? -7.783 -6.423 -3.737 1.00 83.00 115 LYS A CA 1
ATOM 890 C C . LYS A 1 115 ? -8.158 -7.730 -3.040 1.00 83.00 115 LYS A C 1
ATOM 892 O O . LYS A 1 115 ? -9.152 -7.758 -2.321 1.00 83.00 115 LYS A O 1
ATOM 897 N N . HIS A 1 116 ? -7.397 -8.804 -3.259 1.00 81.56 116 HIS A N 1
ATOM 898 C CA . HIS A 1 116 ? -7.766 -10.152 -2.810 1.00 81.56 116 HIS A CA 1
ATOM 899 C C . HIS A 1 116 ? -7.136 -10.548 -1.476 1.00 81.56 116 HIS A C 1
ATOM 901 O O . HIS A 1 116 ? -7.702 -11.375 -0.764 1.00 81.56 116 HIS A O 1
ATOM 907 N N . SER A 1 117 ? -5.971 -9.996 -1.121 1.00 85.00 117 SER A N 1
ATOM 908 C CA . SER A 1 117 ? -5.297 -10.350 0.132 1.00 85.00 117 SER A CA 1
ATOM 909 C C . SER A 1 117 ? -4.311 -9.286 0.615 1.00 85.00 117 SER A C 1
ATOM 911 O O . SER A 1 117 ? -3.382 -8.913 -0.103 1.00 85.00 117 SER A O 1
ATOM 913 N N . GLU A 1 118 ? -4.445 -8.885 1.883 1.00 84.81 118 GLU A N 1
ATOM 914 C CA . GLU A 1 118 ? -3.483 -8.010 2.566 1.00 84.81 118 GLU A CA 1
ATOM 915 C C . GLU A 1 118 ? -2.100 -8.659 2.700 1.00 84.81 118 GLU A C 1
ATOM 917 O O . GLU A 1 118 ? -1.086 -7.968 2.604 1.00 84.81 118 GLU A O 1
ATOM 922 N N . SER A 1 119 ? -2.028 -9.986 2.870 1.00 89.56 119 SER A N 1
ATOM 923 C CA . SER A 1 119 ? -0.747 -10.697 2.969 1.00 89.56 119 SER A CA 1
ATOM 924 C C . SER A 1 119 ? -0.003 -10.708 1.637 1.00 89.56 119 SER A C 1
ATOM 926 O O . SER A 1 119 ? 1.213 -10.512 1.609 1.00 89.56 119 SER A O 1
ATOM 928 N N . LEU A 1 120 ? -0.734 -10.856 0.527 1.00 89.00 120 LEU A N 1
ATOM 929 C CA . LEU A 1 120 ? -0.179 -10.787 -0.823 1.00 89.00 120 LEU A CA 1
ATOM 930 C C . LEU A 1 120 ? 0.235 -9.355 -1.178 1.00 89.00 120 LEU A C 1
ATOM 932 O O . LEU A 1 120 ? 1.349 -9.151 -1.654 1.00 89.00 120 LEU A O 1
ATOM 936 N N . LEU A 1 121 ? -0.610 -8.366 -0.871 1.00 87.56 121 LEU A N 1
ATOM 937 C CA . LEU A 1 121 ? -0.288 -6.943 -1.002 1.00 87.56 121 LEU A CA 1
ATOM 938 C C . LEU A 1 121 ? 0.980 -6.588 -0.215 1.00 87.56 121 LEU A C 1
ATOM 940 O O . LEU A 1 121 ? 1.909 -6.018 -0.773 1.00 87.56 121 LEU A O 1
ATOM 944 N N . SER A 1 122 ? 1.057 -6.963 1.064 1.00 87.69 122 SER A N 1
ATOM 945 C CA . SER A 1 122 ? 2.231 -6.729 1.913 1.00 87.69 122 SER A CA 1
ATOM 946 C C . SER A 1 122 ? 3.485 -7.417 1.365 1.00 87.69 122 SER A C 1
ATOM 948 O O . SER A 1 122 ? 4.581 -6.853 1.402 1.00 87.69 122 SER A O 1
ATOM 950 N N . PHE A 1 123 ? 3.351 -8.636 0.839 1.00 90.31 123 PHE A N 1
ATOM 951 C CA . PHE A 1 123 ? 4.455 -9.380 0.234 1.00 90.31 123 PHE A CA 1
ATOM 952 C C . PHE A 1 123 ? 4.983 -8.707 -1.043 1.00 90.31 123 PHE A C 1
ATOM 954 O O . PHE A 1 123 ? 6.193 -8.518 -1.179 1.00 90.31 123 PHE A O 1
ATOM 961 N N . ILE A 1 124 ? 4.086 -8.298 -1.944 1.00 89.06 124 ILE A N 1
ATOM 962 C CA . ILE A 1 124 ? 4.417 -7.579 -3.183 1.00 89.06 124 ILE A CA 1
ATOM 963 C C . ILE A 1 124 ? 5.035 -6.217 -2.857 1.00 89.06 124 ILE A C 1
ATOM 965 O O . ILE A 1 124 ? 6.123 -5.912 -3.340 1.00 89.06 124 ILE A O 1
ATOM 969 N N . SER A 1 125 ? 4.387 -5.422 -2.000 1.00 86.12 125 SER A N 1
ATOM 970 C CA . SER A 1 125 ? 4.854 -4.088 -1.616 1.00 86.12 125 SER A CA 1
ATOM 971 C C . SER A 1 125 ? 6.265 -4.138 -1.045 1.00 86.12 125 SER A C 1
ATOM 973 O O . SER A 1 125 ? 7.129 -3.402 -1.508 1.00 86.12 125 SER A O 1
ATOM 975 N N . ARG A 1 126 ? 6.554 -5.054 -0.110 1.00 86.88 126 ARG A N 1
ATOM 976 C CA . ARG A 1 126 ? 7.908 -5.197 0.452 1.00 86.88 126 ARG A CA 1
ATOM 977 C C . ARG A 1 126 ? 8.963 -5.489 -0.612 1.00 86.88 126 ARG A C 1
ATOM 979 O O . ARG A 1 126 ? 10.058 -4.941 -0.528 1.00 86.88 126 ARG A O 1
ATOM 986 N N . ARG A 1 127 ? 8.648 -6.307 -1.619 1.00 88.31 127 ARG A N 1
ATOM 987 C CA . ARG A 1 127 ? 9.566 -6.606 -2.731 1.00 88.31 127 ARG A CA 1
ATOM 988 C C . ARG A 1 127 ? 9.788 -5.399 -3.636 1.00 88.31 127 ARG A C 1
ATOM 990 O O . ARG A 1 127 ? 10.932 -5.115 -3.967 1.00 88.31 127 ARG A O 1
ATOM 997 N N . ILE A 1 128 ? 8.728 -4.653 -3.950 1.00 84.12 128 ILE A N 1
ATOM 998 C CA . ILE A 1 128 ? 8.817 -3.394 -4.705 1.00 84.12 128 ILE A CA 1
ATOM 999 C C . ILE A 1 128 ? 9.677 -2.372 -3.947 1.00 84.12 128 ILE A C 1
ATOM 1001 O O . ILE A 1 128 ? 10.601 -1.811 -4.518 1.00 84.12 128 ILE A O 1
ATOM 1005 N N . PHE A 1 129 ? 9.436 -2.163 -2.649 1.00 79.12 129 PHE A N 1
ATOM 1006 C CA . PHE A 1 129 ? 10.218 -1.225 -1.828 1.00 79.12 129 PHE A CA 1
ATOM 1007 C C . PHE A 1 129 ? 11.662 -1.679 -1.574 1.00 79.12 129 PHE A C 1
ATOM 1009 O O . PHE A 1 129 ? 12.522 -0.841 -1.319 1.00 79.12 129 PHE A O 1
ATOM 1016 N N . SER A 1 130 ? 11.946 -2.981 -1.651 1.00 80.31 130 SER A N 1
ATOM 1017 C CA . SER A 1 130 ? 13.320 -3.499 -1.575 1.00 80.31 130 SER A CA 1
ATOM 1018 C C . SER A 1 130 ? 14.093 -3.298 -2.881 1.00 80.31 130 SER A C 1
ATOM 1020 O O . SER A 1 130 ? 15.319 -3.398 -2.889 1.00 80.31 130 SER A O 1
ATOM 1022 N N . SER A 1 131 ? 13.396 -3.023 -3.984 1.00 71.88 131 SER A N 1
ATOM 1023 C CA . SER A 1 131 ? 14.003 -2.770 -5.282 1.00 71.88 131 SER A CA 1
ATOM 1024 C C . SER A 1 131 ? 14.526 -1.323 -5.316 1.00 71.88 131 SER A C 1
ATOM 1026 O O . SER A 1 131 ? 13.790 -0.351 -5.114 1.00 71.88 131 SER A O 1
ATOM 1028 N N . CYS A 1 132 ? 15.842 -1.162 -5.508 1.00 57.88 132 CYS A N 1
ATOM 1029 C CA . CYS A 1 132 ? 16.547 0.125 -5.390 1.00 57.88 132 CYS A CA 1
ATOM 1030 C C . CYS A 1 132 ? 15.985 1.229 -6.303 1.00 57.88 132 CYS A C 1
ATOM 1032 O O . CYS A 1 132 ? 16.173 2.415 -6.029 1.00 57.88 132 CYS A O 1
ATOM 1034 N N . SER A 1 133 ? 15.295 0.862 -7.383 1.00 60.66 133 SER A N 1
ATOM 1035 C CA . SER A 1 133 ? 14.779 1.808 -8.377 1.00 60.66 133 SER A CA 1
ATOM 1036 C C . SER A 1 133 ? 13.444 2.443 -7.968 1.00 60.66 133 SER A C 1
ATOM 1038 O O . SER A 1 133 ? 13.128 3.554 -8.402 1.00 60.66 133 SER A O 1
ATOM 1040 N N . PHE A 1 134 ? 12.661 1.774 -7.113 1.00 54.19 134 PHE A N 1
ATOM 1041 C CA . PHE A 1 134 ? 11.295 2.185 -6.772 1.00 54.19 134 PHE A CA 1
ATOM 1042 C C . PHE A 1 134 ? 11.224 3.271 -5.700 1.00 54.19 134 PHE A C 1
ATOM 1044 O O . PHE A 1 134 ? 10.458 4.232 -5.825 1.00 54.19 134 PHE A O 1
ATOM 1051 N N . VAL A 1 135 ? 12.082 3.171 -4.685 1.00 51.84 135 VAL A N 1
ATOM 1052 C CA . VAL A 1 135 ? 12.172 4.144 -3.583 1.00 51.84 135 VAL A CA 1
ATOM 1053 C C . VAL A 1 135 ? 12.549 5.540 -4.100 1.00 51.84 135 VAL A C 1
ATOM 1055 O O . VAL A 1 135 ? 12.004 6.543 -3.643 1.00 51.84 135 VAL A O 1
ATOM 1058 N N . GLY A 1 136 ? 13.412 5.617 -5.119 1.00 48.62 136 GLY A N 1
ATOM 1059 C CA . GLY A 1 136 ? 13.804 6.883 -5.749 1.00 48.62 136 GLY A CA 1
ATOM 1060 C C . GLY A 1 136 ? 12.716 7.537 -6.613 1.00 48.62 136 GLY A C 1
ATOM 1061 O O . GLY A 1 136 ? 12.758 8.750 -6.823 1.00 48.62 136 GLY A O 1
ATOM 1062 N N . CYS A 1 137 ? 11.740 6.764 -7.105 1.00 48.72 137 CYS A N 1
ATOM 1063 C CA . CYS A 1 137 ? 10.645 7.267 -7.942 1.00 48.72 137 CYS A CA 1
ATOM 1064 C C . CYS A 1 137 ? 9.447 7.744 -7.112 1.00 48.72 137 CYS A C 1
ATOM 1066 O O . CYS A 1 137 ? 8.876 8.790 -7.419 1.00 48.72 137 CYS A O 1
ATOM 1068 N N . LEU A 1 138 ? 9.095 7.036 -6.032 1.00 46.91 138 LEU A N 1
ATOM 1069 C CA . LEU A 1 138 ? 7.996 7.433 -5.139 1.00 46.91 138 LEU A CA 1
ATOM 1070 C C . LEU A 1 138 ? 8.282 8.749 -4.400 1.00 46.91 138 LEU A C 1
ATOM 1072 O O . LEU A 1 138 ? 7.367 9.546 -4.218 1.00 46.91 138 LEU A O 1
ATOM 1076 N N . GLY A 1 139 ? 9.549 9.033 -4.075 1.00 40.72 139 GLY A N 1
ATOM 1077 C CA . GLY A 1 139 ? 9.950 10.325 -3.505 1.00 40.72 139 GLY A CA 1
ATOM 1078 C C . GLY A 1 139 ? 9.835 11.513 -4.472 1.00 40.72 139 GLY A C 1
ATOM 1079 O O . GLY A 1 139 ? 9.719 12.643 -4.020 1.00 40.72 139 GLY A O 1
ATOM 1080 N N . LYS A 1 140 ? 9.830 11.272 -5.791 1.00 40.34 140 LYS A N 1
ATOM 1081 C CA . LYS A 1 140 ? 9.726 12.320 -6.828 1.00 40.34 140 LYS A CA 1
ATOM 1082 C C . LYS A 1 140 ? 8.329 12.444 -7.441 1.00 40.34 140 LYS A C 1
ATOM 1084 O O . LYS A 1 140 ? 8.007 13.472 -8.026 1.00 40.34 140 LYS A O 1
ATOM 1089 N N . GLY A 1 141 ? 7.486 11.419 -7.308 1.00 30.89 141 GLY A N 1
ATOM 1090 C CA . GLY A 1 141 ? 6.098 11.449 -7.780 1.00 30.89 141 GLY A CA 1
ATOM 1091 C C . GLY A 1 141 ? 5.201 12.413 -6.995 1.00 30.89 141 GLY A C 1
ATOM 1092 O O . GLY A 1 141 ? 4.232 12.916 -7.554 1.00 30.89 141 GLY A O 1
ATOM 1093 N N . GLY A 1 142 ? 5.542 12.713 -5.735 1.00 31.52 142 GLY A N 1
ATOM 1094 C CA . GLY A 1 142 ? 4.819 13.684 -4.906 1.00 31.52 142 GLY A CA 1
ATOM 1095 C C . GLY A 1 142 ? 4.976 15.137 -5.366 1.00 31.52 142 GLY A C 1
ATOM 1096 O O . GLY A 1 142 ? 4.042 15.918 -5.231 1.00 31.52 142 GLY A O 1
ATOM 1097 N N . GLU A 1 143 ? 6.103 15.484 -5.992 1.00 32.25 143 GLU A N 1
ATOM 1098 C CA . GLU A 1 143 ? 6.383 16.857 -6.445 1.00 32.25 143 GLU A CA 1
ATOM 1099 C C . GLU A 1 143 ? 5.652 17.216 -7.754 1.00 32.25 143 GLU A C 1
ATOM 1101 O O . GLU A 1 143 ? 5.498 18.386 -8.085 1.00 32.25 143 GLU A O 1
ATOM 1106 N N . VAL A 1 144 ? 5.146 16.227 -8.503 1.00 35.81 144 VAL A N 1
ATOM 1107 C CA . VAL A 1 144 ? 4.466 16.466 -9.791 1.00 35.81 144 VAL A CA 1
ATOM 1108 C C . VAL A 1 144 ? 2.980 16.818 -9.614 1.00 35.81 144 VAL A C 1
ATOM 1110 O O . VAL A 1 144 ? 2.405 17.485 -10.472 1.00 35.81 144 VAL A O 1
ATOM 1113 N N . PHE A 1 145 ? 2.347 16.434 -8.499 1.00 31.12 145 PHE A N 1
ATOM 1114 C CA . PHE A 1 145 ? 0.922 16.711 -8.263 1.00 31.12 145 PHE A CA 1
ATOM 1115 C C . PHE A 1 145 ? 0.637 18.082 -7.629 1.00 31.12 145 PHE A C 1
ATOM 1117 O O . PHE A 1 145 ? -0.497 18.549 -7.721 1.00 31.12 145 PHE A O 1
ATOM 1124 N N . GLU A 1 146 ? 1.631 18.770 -7.058 1.00 33.78 146 GLU A N 1
ATOM 1125 C CA . GLU A 1 146 ? 1.440 20.125 -6.511 1.00 33.78 146 GLU A CA 1
ATOM 1126 C C . GLU A 1 146 ? 1.551 21.237 -7.568 1.00 33.78 146 GLU A C 1
ATOM 1128 O O . GLU A 1 146 ? 0.991 22.316 -7.384 1.00 33.78 146 GLU A O 1
ATOM 1133 N N . GLN A 1 147 ? 2.174 20.983 -8.725 1.00 33.34 147 GLN A N 1
ATOM 1134 C CA . GLN A 1 147 ? 2.298 22.001 -9.778 1.00 33.34 147 GLN A CA 1
ATOM 1135 C C . GLN A 1 147 ? 1.044 22.155 -10.666 1.00 33.34 147 GLN A C 1
ATOM 1137 O O . GLN A 1 147 ? 0.987 23.072 -11.480 1.00 33.34 147 GLN A O 1
ATOM 1142 N N . GLY A 1 148 ? 0.037 21.280 -10.538 1.00 32.16 148 GLY A N 1
ATOM 1143 C CA . GLY A 1 148 ? -1.141 21.254 -11.421 1.00 32.16 148 GLY A CA 1
ATOM 1144 C C . GLY A 1 148 ? -2.353 22.079 -10.969 1.00 32.16 148 GLY A C 1
ATOM 1145 O O . GLY A 1 148 ? -3.313 22.182 -11.729 1.00 32.16 148 GLY A O 1
ATOM 1146 N N . SER A 1 149 ? -2.337 22.652 -9.759 1.00 35.94 149 SER A N 1
ATOM 1147 C CA . SER A 1 149 ? -3.503 23.347 -9.178 1.00 35.94 149 SER A CA 1
ATOM 1148 C C . SER A 1 149 ? -3.368 24.870 -9.056 1.00 35.94 149 SER A C 1
ATOM 1150 O O . SER A 1 149 ? -4.296 25.499 -8.561 1.00 35.94 149 SER A O 1
ATOM 1152 N N . ASN A 1 150 ? -2.266 25.479 -9.511 1.00 34.78 150 ASN A N 1
ATOM 1153 C CA . ASN A 1 150 ? -2.034 26.923 -9.332 1.00 34.78 150 ASN A CA 1
ATOM 1154 C C . ASN A 1 150 ? -2.255 27.807 -10.573 1.00 34.78 150 ASN A C 1
ATOM 1156 O O . ASN A 1 150 ? -2.032 29.007 -10.481 1.00 34.78 150 ASN A O 1
ATOM 1160 N N . ASP A 1 151 ? -2.765 27.271 -11.686 1.00 39.28 151 ASP A N 1
ATOM 1161 C CA . ASP A 1 151 ? -3.083 28.065 -12.890 1.00 39.28 151 ASP A CA 1
ATOM 1162 C C . ASP A 1 151 ? -4.594 28.140 -13.175 1.00 39.28 151 ASP A C 1
ATOM 1164 O O . ASP A 1 151 ? -5.039 27.969 -14.311 1.00 39.28 151 ASP A O 1
ATOM 1168 N N . LYS A 1 152 ? -5.406 28.390 -12.141 1.00 44.47 152 LYS A N 1
ATOM 1169 C CA . LYS A 1 152 ? -6.753 28.977 -12.264 1.00 44.47 152 LYS A CA 1
ATOM 1170 C C . LYS A 1 152 ? -7.062 29.766 -10.997 1.00 44.47 152 LYS A C 1
ATOM 1172 O O . LYS A 1 152 ? -7.518 29.175 -10.029 1.00 44.47 152 LYS A O 1
ATOM 1177 N N . ASP A 1 153 ? -6.723 31.053 -11.014 1.00 41.62 153 ASP A N 1
ATOM 1178 C CA . ASP A 1 153 ? -7.454 32.171 -10.391 1.00 41.62 153 ASP A CA 1
ATOM 1179 C C . ASP A 1 153 ? -6.488 33.312 -10.022 1.00 41.62 153 ASP A C 1
ATOM 1181 O O . ASP A 1 153 ? -6.122 33.492 -8.860 1.00 41.62 153 ASP A O 1
ATOM 1185 N N . THR A 1 154 ? -6.129 34.112 -11.032 1.00 38.16 154 THR A N 1
ATOM 1186 C CA . THR A 1 154 ? -5.881 35.559 -10.901 1.00 38.16 154 THR A CA 1
ATOM 1187 C C . THR A 1 154 ? -6.115 36.275 -12.223 1.00 38.16 154 THR A C 1
ATOM 1189 O O . THR A 1 154 ? -5.677 35.755 -13.274 1.00 38.16 154 THR A O 1
#

Radius of gyration: 20.27 Å; chains: 1; bounding box: 37×58×56 Å

Secondary structure (DSSP, 8-state):
-----HHHHHHS--TTS-------SS----TT-TTTS-GGGS-TT---GGGSPPPPHHHHHHHHHHHHHHHHHHHHHHHHHHHHHHHHHTTT--------HHHHHHHHHHHHHHHH-HHHHHHHHHHHHHSHHHHHHHHHHHHHHSTTSSSS--

Sequence (154 aa):
MPNLCVTCFQNGNHKDHDYSLMYTGGGFCDCGDETAWKQNGFCSKHKGAEQIQPLPEEIACTVGPMLDVLLGYWEEKFLIAQAAYLSKTLKGGEHVKVEHNLISTVVEMLLEFCKHSESLLSFISRRIFSSCSFVGCLGKGGEVFEQGSNDKDT

pLDDT: mean 76.05, std 17.83, range [30.89, 93.69]

Foldseek 3Di:
DAAADPVFQVQFDCPPHDDDDDDDPDDDHCAQPCVRDPQNGHGPVRSHLVPFDADPPVCCVVVVVVLLVVLVVVLVVVVVVVVVVVVCVVPVDDDDDDPCVVVVVVVVVLVVQVVVGSNSVSSSVVSQVVPPRNVVVVVVVVVVVVVPPPPPDD

InterPro domains:
  IPR003126 Zinc finger, UBR-type [PF02207] (4-46)
  IPR003126 Zinc finger, UBR-type [PS51157] (1-48)
  IPR003126 Zinc finger, UBR-type [SM00396] (1-47)
  IPR039164 E3 ubiquitin-protein ligase UBR1-like [PTHR21497] (4-117)

Organism: Papaver somniferum (NCBI:txid3469)